Protein AF-A0A349EQR5-F1 (afdb_monomer_lite)

Secondary structure (DSSP, 8-state):
-GGG---GGGS-SS-S-S----------TT----------TT--------

pLDDT: mean 95.2, std 2.25, range [83.56, 97.81]

Foldseek 3Di:
DQVVQCDPPSPGDRPPDPDDDDDDDDDDPVDDDDDDDDDDPPNDDDDDDD

Radius of gyration: 15.77 Å; chains: 1; bounding box: 40×17×40 Å

Sequence (50 aa):
VNKTGIGPEGLGGKMTAMAVHVESFPCHIASLPVAVNINCHAARHKTIVL

Structure (mmCIF, N/CA/C/O backbone):
data_AF-A0A349EQR5-F1
#
_entry.id   AF-A0A349EQR5-F1
#
loop_
_atom_site.group_PDB
_atom_site.id
_atom_site.type_symbol
_atom_site.label_atom_id
_atom_site.label_alt_id
_atom_site.label_comp_id
_atom_site.label_asym_id
_atom_site.label_entity_id
_atom_site.label_seq_id
_atom_site.pdbx_PDB_ins_code
_atom_site.Cartn_x
_atom_site.Cartn_y
_atom_site.Cartn_z
_atom_site.occupancy
_atom_site.B_iso_or_equiv
_atom_site.auth_seq_id
_atom_site.auth_comp_id
_atom_site.auth_asym_id
_atom_site.auth_atom_id
_atom_site.pdbx_PDB_model_num
ATOM 1 N N . VAL A 1 1 ? 0.313 -1.276 7.639 1.00 93.38 1 VAL A N 1
ATOM 2 C CA . VAL A 1 1 ? -0.566 -0.089 7.758 1.00 93.38 1 VAL A CA 1
ATOM 3 C C . VAL A 1 1 ? -1.320 -0.081 9.084 1.00 93.38 1 VAL A C 1
ATOM 5 O O . VAL A 1 1 ? -0.928 0.689 9.931 1.00 93.38 1 VAL A O 1
ATOM 8 N N . ASN A 1 2 ? -2.272 -0.979 9.360 1.00 96.38 2 ASN A N 1
ATOM 9 C CA . ASN A 1 2 ? -3.116 -0.908 1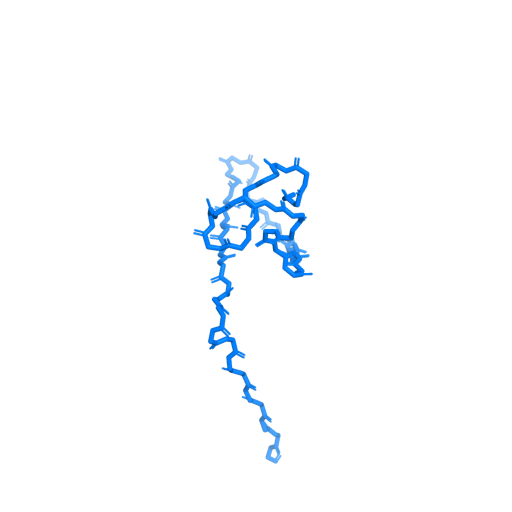0.579 1.00 96.38 2 ASN A CA 1
ATOM 10 C C . ASN A 1 2 ? -2.379 -0.845 11.935 1.00 96.38 2 ASN A C 1
ATOM 12 O O . ASN A 1 2 ? -2.877 -0.245 12.879 1.00 96.38 2 ASN A O 1
ATOM 16 N N . LYS A 1 3 ? -1.164 -1.399 12.033 1.00 97.12 3 LYS A N 1
ATOM 17 C CA . LYS A 1 3 ? -0.326 -1.298 13.241 1.00 97.12 3 LYS A CA 1
ATOM 18 C C . LYS A 1 3 ? 0.150 0.127 13.569 1.00 97.12 3 LYS A C 1
ATOM 20 O O . LYS A 1 3 ? 0.641 0.331 14.669 1.00 97.12 3 LYS A O 1
ATOM 25 N N . THR A 1 4 ? 0.030 1.096 12.657 1.00 96.38 4 THR A N 1
ATOM 26 C CA . THR A 1 4 ? 0.419 2.492 12.923 1.00 96.38 4 THR A CA 1
ATOM 27 C C . THR A 1 4 ? -0.537 3.203 13.881 1.00 96.38 4 THR A C 1
ATOM 29 O O . THR A 1 4 ? -0.188 4.257 14.394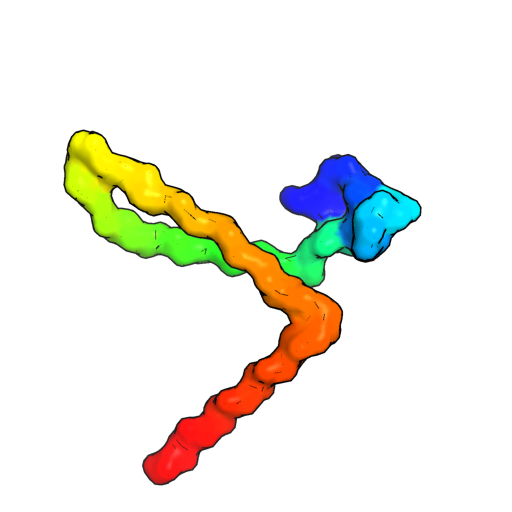 1.00 96.38 4 THR A O 1
ATOM 3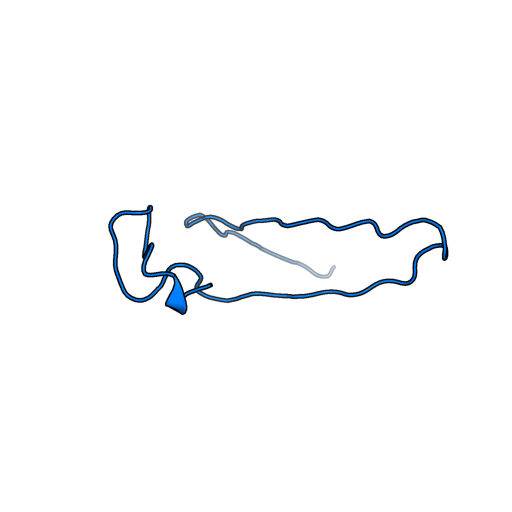2 N N . GLY A 1 5 ? -1.737 2.658 14.120 1.00 95.25 5 GLY A N 1
ATOM 33 C CA . GLY A 1 5 ? -2.709 3.224 15.062 1.00 95.25 5 GLY A CA 1
ATOM 34 C C . GLY A 1 5 ? -3.418 4.493 14.580 1.00 95.25 5 GLY A C 1
ATOM 35 O O . GLY A 1 5 ? -4.198 5.061 15.337 1.00 95.25 5 GLY A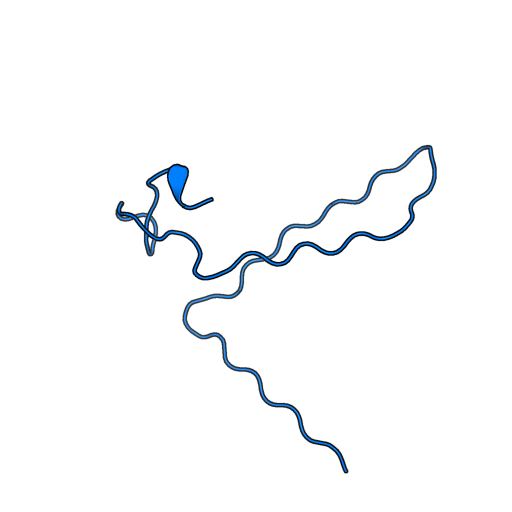 O 1
ATOM 36 N N . ILE A 1 6 ? -3.187 4.917 13.330 1.00 96.44 6 ILE A N 1
ATOM 37 C CA . ILE A 1 6 ? -3.789 6.125 12.737 1.00 96.44 6 ILE A CA 1
ATOM 38 C C . ILE A 1 6 ? -5.323 6.025 12.693 1.00 96.44 6 ILE A C 1
ATOM 40 O O . ILE A 1 6 ? -6.008 7.022 12.884 1.00 96.44 6 ILE A O 1
ATOM 44 N N . GLY A 1 7 ? -5.857 4.822 12.459 1.00 95.44 7 GLY A N 1
ATOM 45 C CA . GLY A 1 7 ? -7.295 4.554 12.372 1.00 95.44 7 GLY A CA 1
ATOM 46 C C . GLY A 1 7 ? -8.040 5.267 11.231 1.00 95.44 7 GLY A C 1
ATOM 47 O O . GLY A 1 7 ? -7.403 5.832 10.337 1.00 95.44 7 GLY A O 1
ATOM 48 N N . PRO A 1 8 ? -9.384 5.188 11.218 1.00 94.69 8 PRO A N 1
ATOM 49 C CA . PRO A 1 8 ? -10.230 5.826 10.211 1.00 94.69 8 PRO A CA 1
ATOM 50 C C . PRO A 1 8 ? -10.123 7.351 10.286 1.00 94.69 8 PRO A C 1
ATOM 52 O O . PRO A 1 8 ? -10.100 7.911 11.378 1.00 94.69 8 PRO A O 1
ATOM 55 N N . GLU A 1 9 ? -10.040 8.014 9.129 1.00 92.56 9 GLU A N 1
ATOM 56 C CA . GLU A 1 9 ? -9.971 9.486 9.012 1.00 92.56 9 GLU A CA 1
ATOM 57 C C . GLU A 1 9 ? -8.816 10.151 9.794 1.00 92.56 9 GLU A C 1
ATOM 59 O O . GLU A 1 9 ? -8.758 11.371 9.901 1.00 92.56 9 GLU A O 1
ATOM 64 N N . GLY A 1 10 ? -7.862 9.370 10.316 1.00 92.19 10 GLY A N 1
ATOM 65 C CA . GLY A 1 10 ? -6.772 9.876 11.153 1.00 92.19 10 GLY A CA 1
ATOM 66 C C . GLY A 1 10 ? -7.150 10.149 12.612 1.00 92.19 10 GLY A C 1
ATOM 67 O O . GLY A 1 10 ? -6.353 10.740 13.336 1.00 92.19 10 GLY A O 1
ATOM 68 N N . LEU A 1 11 ? -8.330 9.716 13.066 1.00 95.69 11 LEU A N 1
ATOM 69 C CA . LEU A 1 11 ? -8.843 9.972 14.421 1.00 95.69 11 LEU A CA 1
ATOM 70 C C . LEU A 1 11 ? -8.407 8.920 15.456 1.00 95.69 11 LEU A C 1
ATOM 72 O O . LEU A 1 11 ? -8.938 8.857 16.565 1.00 95.69 11 LEU A O 1
ATOM 76 N N . GLY A 1 12 ? -7.429 8.089 15.105 1.00 93.25 12 GLY A N 1
ATOM 77 C CA . GLY A 1 12 ? -6.995 6.960 15.910 1.00 93.25 12 GLY A CA 1
ATOM 78 C C . GLY A 1 12 ? -7.874 5.725 15.715 1.00 93.25 12 GLY A C 1
ATOM 79 O O . GLY A 1 12 ? -8.991 5.773 15.199 1.00 93.25 12 GLY A O 1
ATOM 80 N N . GLY A 1 13 ? -7.349 4.562 16.101 1.00 94.69 13 GLY A N 1
ATOM 81 C CA . GLY A 1 13 ? -8.093 3.302 16.088 1.00 94.69 13 GLY A CA 1
ATOM 82 C C . GLY A 1 13 ? -7.347 2.151 15.422 1.00 94.69 13 GLY A C 1
ATOM 83 O O . GLY A 1 13 ? -6.170 2.241 15.082 1.00 94.69 13 GLY A O 1
ATOM 84 N N . LYS A 1 14 ? -8.047 1.023 15.260 1.00 95.62 14 LYS A N 1
ATOM 85 C CA . LYS A 1 14 ? -7.434 -0.247 14.829 1.00 95.62 14 LYS A CA 1
ATOM 86 C C . LYS A 1 14 ? -7.319 -0.404 13.310 1.00 95.62 14 LYS A C 1
ATOM 88 O O . LYS A 1 14 ? -6.469 -1.157 12.849 1.00 95.62 14 LYS A O 1
ATOM 93 N N . MET A 1 15 ? -8.181 0.259 12.537 1.00 95.00 15 MET A N 1
ATOM 94 C CA . MET A 1 15 ? -8.327 0.025 11.096 1.00 95.00 15 MET A CA 1
ATOM 95 C C . MET A 1 15 ? -8.055 1.305 10.308 1.00 95.00 15 MET A C 1
ATOM 97 O O . MET A 1 15 ? -8.920 2.166 10.214 1.00 95.00 15 MET A O 1
ATOM 101 N N . THR A 1 16 ? -6.856 1.425 9.740 1.00 95.94 16 TH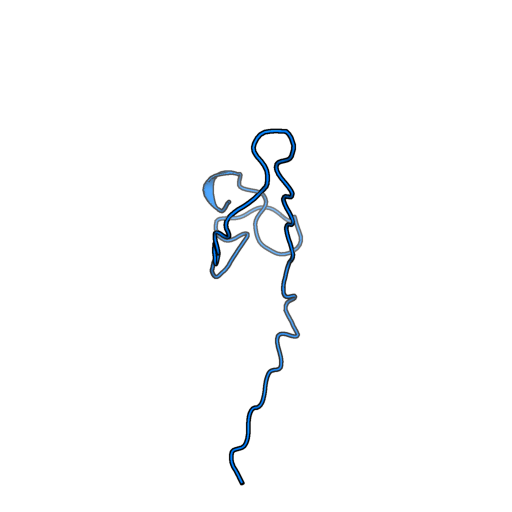R A N 1
ATOM 102 C CA . THR A 1 16 ? -6.480 2.530 8.837 1.00 95.94 16 THR A CA 1
ATOM 103 C C . THR A 1 16 ? -6.758 2.176 7.378 1.00 95.94 16 THR A C 1
ATOM 105 O O . THR A 1 16 ? -7.194 3.019 6.605 1.00 95.94 16 THR A O 1
ATOM 108 N N . ALA A 1 17 ? -6.520 0.923 6.993 1.00 96.12 17 ALA A N 1
ATOM 109 C CA . ALA A 1 17 ? -6.807 0.403 5.665 1.00 96.12 17 ALA A CA 1
ATOM 110 C C . ALA A 1 17 ? -7.632 -0.883 5.779 1.00 96.12 17 ALA A C 1
ATOM 112 O O . ALA A 1 17 ? -7.324 -1.761 6.592 1.00 96.12 17 ALA A O 1
ATOM 113 N N . MET A 1 18 ? -8.673 -0.989 4.948 1.00 95.00 18 MET A N 1
ATOM 114 C CA . MET A 1 18 ? -9.501 -2.197 4.854 1.00 95.00 18 MET A CA 1
ATOM 115 C C . MET A 1 18 ? -8.743 -3.337 4.168 1.00 95.00 18 MET A C 1
ATOM 117 O O . MET A 1 18 ? -8.787 -4.473 4.627 1.00 95.00 18 MET A O 1
ATOM 121 N N . ALA A 1 19 ? -8.007 -3.016 3.104 1.00 95.31 19 ALA A N 1
ATOM 122 C CA . ALA A 1 19 ? -7.151 -3.933 2.367 1.00 95.31 19 ALA A CA 1
ATOM 123 C C . ALA A 1 19 ? -5.947 -3.174 1.793 1.00 95.31 19 ALA A C 1
ATOM 125 O O . ALA A 1 19 ? -5.982 -1.949 1.653 1.00 95.31 19 ALA A O 1
ATOM 126 N N . VAL A 1 20 ? -4.880 -3.904 1.472 1.00 96.00 20 VAL A N 1
ATOM 127 C CA . VAL A 1 20 ? -3.703 -3.382 0.768 1.00 96.00 20 VAL A CA 1
ATOM 128 C C . VAL A 1 20 ? -3.394 -4.345 -0.367 1.00 96.00 20 VAL A C 1
ATOM 130 O O . VAL A 1 20 ? -3.191 -5.533 -0.124 1.00 96.00 20 VAL A O 1
ATOM 133 N N . HIS A 1 21 ? -3.360 -3.824 -1.589 1.00 96.50 21 HIS A N 1
ATOM 134 C CA . HIS A 1 21 ? -2.992 -4.574 -2.784 1.00 96.50 21 HIS A CA 1
ATOM 135 C C . HIS A 1 21 ? -1.600 -4.128 -3.224 1.00 96.50 21 HIS A C 1
ATOM 137 O O . HIS A 1 21 ? -1.322 -2.930 -3.268 1.00 96.50 21 HIS A O 1
ATOM 143 N N . VAL A 1 22 ? -0.722 -5.092 -3.497 1.00 97.25 22 VAL A N 1
ATOM 144 C CA . VAL A 1 22 ? 0.656 -4.845 -3.926 1.00 97.25 22 VAL A CA 1
ATOM 145 C C . VAL A 1 22 ? 0.856 -5.538 -5.261 1.00 97.25 22 VAL A C 1
ATOM 147 O O . VAL A 1 22 ? 0.683 -6.751 -5.358 1.00 97.25 22 VAL A O 1
ATOM 150 N N . GLU A 1 23 ? 1.225 -4.760 -6.270 1.00 97.31 23 GLU A N 1
ATOM 151 C CA . GLU A 1 23 ? 1.539 -5.251 -7.606 1.00 97.31 23 GLU A CA 1
ATOM 152 C C . GLU A 1 23 ? 3.003 -4.940 -7.914 1.00 97.31 23 GLU A C 1
ATOM 154 O O . GLU A 1 23 ? 3.495 -3.846 -7.631 1.00 97.31 23 GLU A O 1
ATOM 159 N N . SER A 1 24 ? 3.710 -5.923 -8.462 1.00 96.81 24 SER A N 1
ATOM 160 C CA . SER A 1 24 ? 5.128 -5.823 -8.799 1.00 96.81 24 SER A CA 1
ATOM 161 C C . SER A 1 24 ? 5.320 -5.976 -10.300 1.00 96.81 24 SER A C 1
ATOM 163 O O . SER A 1 24 ? 4.798 -6.919 -10.893 1.00 96.81 24 SER A O 1
ATOM 165 N N . PHE A 1 25 ? 6.130 -5.098 -10.886 1.00 96.94 25 PHE A N 1
ATOM 166 C CA . PHE A 1 25 ? 6.441 -5.090 -12.313 1.00 96.94 25 PHE A CA 1
ATOM 167 C C . PHE A 1 25 ? 7.958 -4.996 -12.522 1.00 96.94 25 PHE A C 1
ATOM 169 O O . PHE A 1 25 ? 8.650 -4.421 -11.676 1.00 96.94 25 PHE A O 1
ATOM 176 N N . PRO A 1 26 ? 8.499 -5.558 -13.619 1.00 96.81 26 PRO A N 1
ATOM 177 C CA . PRO A 1 26 ? 9.918 -5.439 -13.931 1.00 96.81 26 PRO A CA 1
ATOM 178 C C . PRO A 1 26 ? 10.306 -3.974 -14.167 1.00 96.81 26 PRO A C 1
ATOM 180 O O . PRO A 1 26 ? 9.536 -3.193 -14.726 1.00 96.81 26 PRO A O 1
ATOM 183 N N . CYS A 1 27 ? 11.526 -3.608 -13.781 1.00 97.44 27 CYS A N 1
ATOM 184 C CA . CYS A 1 27 ? 12.083 -2.277 -13.996 1.00 97.44 27 CYS A CA 1
ATOM 185 C C . CYS A 1 27 ? 13.557 -2.357 -14.423 1.00 97.44 27 CYS A C 1
ATOM 187 O O . CYS A 1 27 ? 14.210 -3.391 -14.281 1.00 97.44 27 CYS A O 1
ATOM 189 N N . HIS A 1 28 ? 14.078 -1.267 -14.990 1.00 97.62 28 HIS A N 1
ATOM 190 C CA . HIS A 1 28 ? 15.486 -1.178 -15.380 1.00 97.62 28 HIS A CA 1
ATOM 191 C C . HIS A 1 28 ? 16.391 -1.229 -14.138 1.00 97.62 28 HIS A C 1
ATOM 193 O O . HIS A 1 28 ? 16.053 -0.641 -13.122 1.00 97.62 28 HIS A O 1
ATOM 199 N N . ILE A 1 29 ? 17.575 -1.849 -14.203 1.00 96.69 29 ILE A N 1
ATOM 200 C CA . ILE A 1 29 ? 18.461 -1.993 -13.026 1.00 96.69 29 ILE A CA 1
ATOM 201 C C . ILE A 1 29 ? 18.835 -0.653 -12.367 1.00 96.69 29 ILE A C 1
ATOM 203 O O . ILE A 1 29 ? 19.015 -0.574 -11.157 1.00 96.69 29 ILE A O 1
ATOM 207 N N . ALA A 1 30 ? 18.912 0.413 -13.166 1.00 97.81 30 ALA A N 1
ATOM 208 C CA . ALA A 1 30 ? 19.208 1.765 -12.694 1.00 97.81 30 ALA A CA 1
ATOM 209 C C . ALA A 1 30 ? 17.971 2.542 -12.195 1.00 97.81 30 ALA A C 1
ATOM 211 O O . ALA A 1 30 ? 18.076 3.736 -11.917 1.00 97.81 30 ALA A O 1
ATOM 212 N N . SER A 1 31 ? 16.780 1.938 -12.144 1.00 95.44 31 SER A N 1
ATOM 213 C CA . SER A 1 31 ? 15.541 2.640 -11.787 1.00 95.44 31 SER A CA 1
ATOM 214 C C . SER A 1 31 ? 14.561 1.738 -11.044 1.00 95.44 31 SER A C 1
ATOM 216 O O . SER A 1 31 ? 14.280 0.628 -11.475 1.00 95.44 31 SER A O 1
ATOM 218 N N . LEU A 1 32 ? 13.964 2.249 -9.968 1.00 95.69 32 LEU A N 1
ATOM 219 C CA . LEU A 1 32 ? 12.932 1.544 -9.208 1.00 95.69 32 LEU A CA 1
ATOM 220 C C . LEU A 1 32 ? 11.709 2.457 -9.036 1.00 95.69 32 LEU A C 1
ATOM 222 O O . LEU A 1 32 ? 11.625 3.179 -8.041 1.00 95.69 32 LEU A O 1
ATOM 226 N N . PRO A 1 33 ? 10.787 2.495 -10.016 1.00 95.69 33 PRO A N 1
ATOM 227 C CA . PRO A 1 33 ? 9.570 3.281 -9.890 1.00 95.69 33 PRO A CA 1
ATOM 228 C C . PRO A 1 33 ? 8.651 2.650 -8.840 1.00 95.69 33 PRO A C 1
ATOM 230 O O . PRO A 1 33 ? 8.376 1.452 -8.877 1.00 95.69 33 PRO A O 1
ATOM 233 N N . VAL A 1 34 ? 8.163 3.468 -7.909 1.00 97.19 34 VAL A N 1
ATOM 234 C CA . VAL A 1 34 ? 7.230 3.048 -6.857 1.00 97.19 34 VAL A CA 1
ATOM 235 C C . VAL A 1 34 ? 6.092 4.054 -6.789 1.00 97.19 34 VAL A C 1
ATOM 237 O O . VAL A 1 34 ? 6.323 5.262 -6.790 1.00 97.19 34 VAL A O 1
ATOM 240 N N . ALA A 1 35 ? 4.863 3.551 -6.709 1.00 97.12 35 ALA A N 1
ATOM 241 C CA . ALA A 1 35 ? 3.669 4.359 -6.523 1.00 97.12 35 ALA A CA 1
ATOM 242 C C . ALA A 1 35 ? 2.819 3.784 -5.389 1.00 97.12 35 ALA A C 1
ATOM 244 O O . AL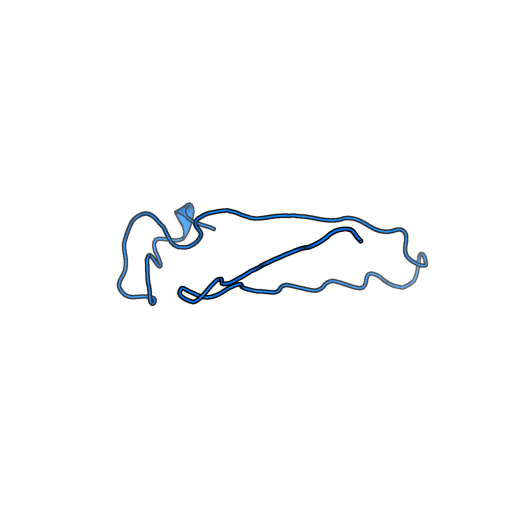A A 1 35 ? 2.738 2.570 -5.204 1.00 97.12 35 ALA A O 1
ATOM 245 N N . VAL A 1 36 ? 2.168 4.673 -4.642 1.00 96.31 36 VAL A N 1
ATOM 246 C CA . VAL A 1 36 ? 1.181 4.320 -3.621 1.00 96.31 36 VAL A CA 1
ATOM 247 C C . VAL A 1 36 ? -0.080 5.114 -3.919 1.00 96.31 36 VAL A C 1
ATOM 249 O O . VAL A 1 36 ? -0.021 6.328 -4.095 1.00 96.31 36 VAL A O 1
ATOM 252 N N . ASN A 1 37 ? -1.215 4.425 -3.974 1.00 95.44 37 ASN A N 1
ATOM 253 C CA . ASN A 1 37 ? -2.524 5.035 -4.163 1.00 95.44 37 ASN A CA 1
ATOM 254 C C . ASN A 1 37 ? -3.482 4.579 -3.057 1.00 95.44 37 ASN A C 1
ATOM 256 O O . ASN A 1 37 ? -3.297 3.513 -2.464 1.00 95.44 37 ASN A O 1
ATOM 260 N N . ILE A 1 38 ? -4.507 5.383 -2.784 1.00 93.50 38 ILE A N 1
ATOM 261 C CA . ILE A 1 38 ? -5.513 5.115 -1.758 1.00 93.50 38 ILE A CA 1
ATOM 262 C C . ILE A 1 38 ? -6.897 5.224 -2.391 1.00 93.50 38 ILE A C 1
ATOM 264 O O . ILE A 1 38 ? -7.227 6.231 -3.012 1.00 93.50 38 ILE A O 1
ATOM 268 N N . ASN A 1 39 ? -7.725 4.199 -2.188 1.00 95.12 39 ASN A N 1
ATOM 269 C CA . ASN A 1 39 ? -9.152 4.288 -2.473 1.00 95.12 39 ASN A CA 1
ATOM 270 C C . ASN A 1 39 ? -9.885 4.795 -1.227 1.00 95.12 39 ASN A C 1
ATOM 272 O O . ASN A 1 39 ? -9.631 4.318 -0.118 1.00 95.12 39 ASN A O 1
ATOM 276 N N . CYS A 1 40 ? -10.761 5.780 -1.397 1.00 92.31 40 CYS A N 1
ATOM 277 C CA . CYS A 1 40 ? -11.419 6.444 -0.277 1.00 92.31 40 CYS A CA 1
ATOM 278 C C . CYS A 1 40 ? -12.683 5.697 0.179 1.00 92.31 40 CYS A C 1
ATOM 280 O O . CYS A 1 40 ? -13.055 4.657 -0.361 1.00 92.31 40 CYS A O 1
ATOM 282 N N . HIS A 1 41 ? -13.378 6.258 1.170 1.00 92.56 41 HIS A N 1
ATOM 283 C CA . HIS A 1 41 ? -14.649 5.720 1.661 1.00 92.56 41 HIS A CA 1
ATOM 284 C C . HIS A 1 41 ? -15.725 5.615 0.560 1.00 92.56 41 HIS A C 1
ATOM 286 O O . HIS A 1 41 ? -16.567 4.725 0.594 1.00 92.56 41 HIS A O 1
ATOM 292 N N . ALA A 1 42 ? -15.660 6.466 -0.468 1.00 94.62 42 ALA A N 1
ATOM 293 C CA . ALA A 1 42 ? -16.557 6.432 -1.621 1.00 94.62 42 ALA A CA 1
ATOM 294 C C . ALA A 1 42 ? -16.078 5.476 -2.739 1.00 94.62 42 ALA A C 1
ATOM 296 O O . ALA A 1 42 ? -16.237 5.788 -3.925 1.00 94.62 42 ALA A O 1
ATOM 297 N N . ALA A 1 43 ? -15.502 4.326 -2.367 1.00 93.06 43 ALA A N 1
ATOM 298 C CA . ALA A 1 43 ? -15.020 3.276 -3.266 1.00 93.06 43 ALA A CA 1
ATOM 299 C C . ALA A 1 43 ? -16.166 2.668 -4.099 1.00 93.06 43 ALA A C 1
ATOM 301 O O . ALA A 1 43 ? -16.818 1.706 -3.696 1.00 93.06 43 ALA A O 1
ATOM 302 N N . ARG A 1 44 ? -16.428 3.241 -5.279 1.00 95.38 44 ARG A N 1
ATOM 303 C CA . ARG A 1 44 ? -17.533 2.855 -6.174 1.00 95.38 44 ARG A CA 1
ATOM 304 C C . ARG A 1 44 ? -16.982 2.359 -7.505 1.00 95.38 44 ARG A C 1
ATOM 306 O O . ARG A 1 44 ? -16.481 3.148 -8.297 1.00 95.38 44 ARG A O 1
ATOM 313 N N . HIS A 1 45 ? -17.056 1.051 -7.734 1.00 93.62 45 HIS A N 1
ATOM 314 C CA . HIS A 1 45 ? -16.526 0.394 -8.929 1.00 93.62 45 HIS A CA 1
ATOM 315 C C . HIS A 1 45 ? -17.636 -0.451 -9.566 1.00 93.62 45 HIS A C 1
ATOM 317 O O . HIS A 1 45 ? -18.369 -1.144 -8.861 1.00 93.62 45 HIS A O 1
ATOM 323 N N . LYS A 1 46 ? -17.773 -0.390 -10.894 1.00 96.06 46 LYS A N 1
ATOM 324 C CA . LYS A 1 46 ? -18.698 -1.224 -11.674 1.00 96.06 46 LYS A CA 1
ATOM 325 C C . LYS A 1 46 ? -18.001 -1.667 -12.957 1.00 96.06 46 LYS A C 1
ATOM 327 O O . LYS A 1 46 ? -17.379 -0.845 -13.623 1.00 96.06 46 LYS A O 1
ATOM 332 N N . THR A 1 47 ? -18.160 -2.935 -13.316 1.00 95.81 47 THR A N 1
ATOM 333 C CA . THR A 1 47 ? -17.648 -3.516 -14.564 1.00 95.81 47 THR A CA 1
ATOM 334 C C . THR A 1 47 ? -18.803 -4.192 -15.298 1.00 95.81 47 THR A C 1
ATOM 336 O O . THR A 1 47 ? -19.670 -4.784 -14.655 1.00 95.81 47 THR A O 1
ATOM 339 N N . ILE A 1 48 ? -18.835 -4.086 -16.627 1.00 95.69 48 ILE A N 1
ATOM 340 C CA . ILE A 1 48 ? -19.763 -4.822 -17.496 1.00 95.69 48 ILE A CA 1
ATOM 341 C C . ILE A 1 48 ? -18.965 -5.530 -18.593 1.00 95.69 48 ILE A C 1
ATOM 343 O O . ILE A 1 48 ? -17.921 -5.028 -19.008 1.00 95.69 48 ILE A O 1
ATOM 347 N N . VAL A 1 49 ? -19.465 -6.672 -19.054 1.00 92.31 49 VAL A N 1
ATOM 348 C CA . VAL A 1 49 ? -18.970 -7.383 -20.240 1.00 92.31 49 VAL A CA 1
ATOM 349 C C . VAL A 1 49 ? -20.116 -7.386 -21.246 1.00 92.31 49 VAL A C 1
ATOM 351 O O . VAL A 1 49 ? -21.252 -7.655 -20.853 1.00 92.31 49 VAL A O 1
ATOM 354 N N . LEU A 1 50 ? -19.822 -6.991 -22.485 1.00 83.56 50 LEU A N 1
ATOM 355 C CA . LEU A 1 50 ? -20.784 -6.895 -23.586 1.00 83.56 50 LEU A CA 1
ATOM 356 C C . LEU A 1 50 ? -20.860 -8.209 -24.362 1.00 83.56 50 LEU A C 1
ATOM 358 O O . LEU A 1 50 ? -19.788 -8.829 -24.541 1.00 83.56 50 LEU A O 1
#